Protein AF-A0A1M7A006-F1 (afdb_monomer_lite)

Structure (mmCIF, N/CA/C/O backbone):
data_AF-A0A1M7A006-F1
#
_entry.id   AF-A0A1M7A006-F1
#
loop_
_atom_site.group_PDB
_atom_site.id
_atom_site.type_symbol
_atom_site.label_atom_id
_atom_site.label_alt_id
_atom_site.label_comp_id
_atom_site.label_asym_id
_atom_site.label_entity_id
_atom_site.label_seq_id
_atom_site.pdbx_PDB_ins_code
_atom_site.Cartn_x
_atom_site.Cartn_y
_atom_site.Cartn_z
_atom_site.occupancy
_atom_site.B_iso_or_equiv
_atom_site.auth_seq_id
_atom_site.auth_comp_id
_atom_site.auth_asym_id
_atom_site.auth_atom_id
_atom_site.pdbx_PDB_model_num
ATOM 1 N N . MET A 1 1 ? -16.924 6.722 -9.335 1.00 40.06 1 MET A N 1
ATOM 2 C CA . MET A 1 1 ? -16.110 5.502 -9.542 1.00 40.06 1 MET A CA 1
ATOM 3 C C . MET A 1 1 ? -15.553 5.086 -8.181 1.00 40.06 1 MET A C 1
ATOM 5 O O . MET A 1 1 ? -14.758 5.826 -7.623 1.00 40.06 1 MET A O 1
ATOM 9 N N . ARG A 1 2 ? -16.051 4.008 -7.555 1.00 52.50 2 ARG A N 1
ATOM 10 C CA . ARG A 1 2 ? -15.567 3.577 -6.226 1.00 52.50 2 ARG A CA 1
ATOM 11 C C . ARG A 1 2 ? -14.197 2.916 -6.396 1.00 52.50 2 ARG A C 1
ATOM 13 O O . ARG A 1 2 ? -14.120 1.833 -6.968 1.00 52.50 2 ARG A O 1
ATOM 20 N N . LYS A 1 3 ? -13.124 3.557 -5.926 1.00 59.53 3 LYS A N 1
ATOM 21 C CA . LYS A 1 3 ? -11.809 2.913 -5.835 1.00 59.53 3 LYS A CA 1
ATOM 22 C C . LYS A 1 3 ? -11.886 1.794 -4.807 1.00 59.53 3 LYS A C 1
ATOM 24 O O . LYS A 1 3 ? -12.291 2.012 -3.668 1.00 59.53 3 LYS A O 1
ATOM 29 N N . LYS A 1 4 ? -11.574 0.578 -5.248 1.00 69.88 4 LYS A N 1
ATOM 30 C CA . LYS A 1 4 ? -11.677 -0.626 -4.429 1.00 69.88 4 LYS A CA 1
ATOM 31 C C . LYS A 1 4 ? -10.534 -0.614 -3.416 1.00 69.88 4 LYS A C 1
ATOM 33 O O . LYS A 1 4 ? -9.384 -0.835 -3.785 1.00 69.88 4 LYS A O 1
ATOM 38 N N . LEU A 1 5 ? -10.857 -0.307 -2.163 1.00 79.81 5 LEU A N 1
ATOM 39 C CA . LEU A 1 5 ? -9.943 -0.497 -1.046 1.00 79.81 5 LEU A CA 1
ATOM 40 C C . LEU A 1 5 ? -9.797 -2.002 -0.824 1.00 79.81 5 LEU A C 1
ATOM 42 O O . LEU A 1 5 ? -10.792 -2.699 -0.621 1.00 79.81 5 LEU A O 1
ATOM 46 N N . LEU A 1 6 ? -8.573 -2.504 -0.929 1.00 84.94 6 LEU A N 1
ATOM 47 C CA . LEU A 1 6 ? -8.279 -3.908 -0.677 1.00 84.94 6 LEU A CA 1
ATOM 48 C C . LEU A 1 6 ? -8.004 -4.097 0.813 1.00 84.94 6 LEU A C 1
ATOM 50 O O . LEU A 1 6 ? -7.431 -3.224 1.450 1.00 84.94 6 LEU A O 1
ATOM 54 N N . THR A 1 7 ? -8.385 -5.232 1.378 1.00 84.44 7 THR A N 1
ATOM 55 C CA . THR A 1 7 ? -8.021 -5.617 2.753 1.00 84.44 7 THR A CA 1
ATOM 56 C C . THR A 1 7 ? -6.710 -6.395 2.815 1.00 84.44 7 THR A C 1
ATOM 58 O O . THR A 1 7 ? -6.1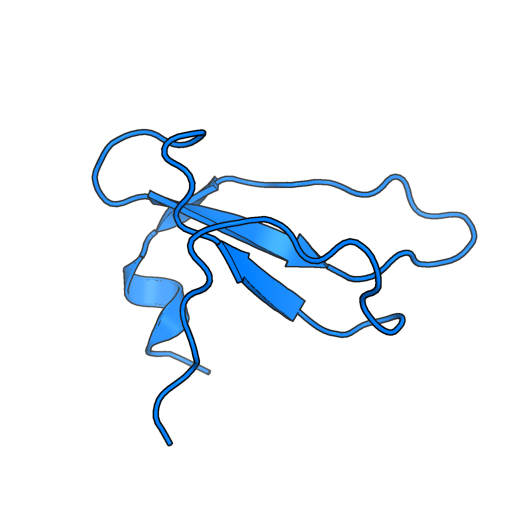81 -6.640 3.892 1.00 84.44 7 THR A O 1
ATOM 61 N N . THR A 1 8 ? -6.166 -6.800 1.666 1.00 84.75 8 THR A N 1
ATOM 62 C CA . THR A 1 8 ? -4.927 -7.580 1.579 1.00 84.75 8 THR A CA 1
ATOM 63 C C . THR A 1 8 ? -4.136 -7.160 0.348 1.00 84.75 8 THR A C 1
ATOM 65 O O . THR A 1 8 ? -4.718 -6.777 -0.672 1.00 84.75 8 THR A O 1
ATOM 68 N N . GLU A 1 9 ? -2.806 -7.212 0.435 1.00 81.50 9 GLU A N 1
ATOM 69 C CA . GLU A 1 9 ? -1.945 -6.893 -0.700 1.00 81.50 9 GLU A CA 1
ATOM 70 C C . GLU A 1 9 ? -2.117 -7.938 -1.819 1.00 81.50 9 GLU A C 1
ATOM 72 O O . GLU A 1 9 ? -1.991 -9.137 -1.560 1.00 81.50 9 GLU A O 1
ATOM 77 N N . PRO A 1 10 ? -2.389 -7.515 -3.068 1.00 81.00 10 PRO A N 1
ATOM 78 C CA . PRO A 1 10 ? -2.482 -8.444 -4.181 1.00 81.00 10 PRO A CA 1
ATOM 79 C C . PRO A 1 10 ? -1.108 -9.040 -4.504 1.00 81.00 10 PRO A C 1
ATOM 81 O O . PRO A 1 10 ? -0.114 -8.320 -4.633 1.00 81.00 10 PRO A O 1
ATOM 84 N N . LEU A 1 11 ? -1.082 -10.364 -4.674 1.00 78.69 11 LEU A N 1
ATOM 85 C CA . LEU A 1 11 ? 0.103 -11.139 -5.063 1.00 78.69 11 LEU A CA 1
ATOM 86 C C . LEU A 1 11 ? 0.655 -10.709 -6.427 1.00 78.69 11 LEU A C 1
ATOM 88 O O . LEU A 1 11 ? 1.866 -10.668 -6.625 1.00 78.69 11 LEU A O 1
ATOM 92 N N . ILE A 1 12 ? -0.244 -10.380 -7.355 1.00 80.88 12 ILE A N 1
ATOM 93 C CA . ILE A 1 12 ? 0.078 -9.937 -8.709 1.00 80.88 12 ILE A CA 1
ATOM 94 C C . ILE A 1 12 ? -0.538 -8.555 -8.890 1.00 80.88 12 ILE A C 1
ATOM 96 O O . ILE A 1 12 ? -1.740 -8.369 -8.700 1.00 80.88 12 ILE A O 1
ATOM 100 N N . LEU A 1 13 ? 0.299 -7.584 -9.239 1.00 82.31 13 LEU A N 1
ATOM 101 C CA . LEU A 1 13 ? -0.118 -6.227 -9.547 1.00 82.31 13 LEU A CA 1
ATOM 102 C C . LEU A 1 13 ? 0.713 -5.729 -10.723 1.00 82.31 13 LEU A C 1
ATOM 104 O O . LEU A 1 13 ? 1.945 -5.755 -10.649 1.00 82.31 13 LEU A O 1
ATOM 108 N N . ASP A 1 14 ? 0.038 -5.288 -11.781 1.00 83.50 14 ASP A N 1
ATOM 109 C CA . ASP A 1 14 ? 0.695 -4.770 -12.978 1.00 83.50 14 ASP A CA 1
ATOM 110 C C . ASP A 1 14 ? 1.650 -3.625 -12.645 1.00 83.50 14 ASP A C 1
ATOM 112 O O . ASP A 1 14 ? 1.399 -2.805 -11.753 1.00 83.50 14 ASP A O 1
ATOM 116 N N . ALA A 1 15 ? 2.755 -3.558 -13.388 1.00 82.69 15 ALA A N 1
ATOM 117 C CA . ALA A 1 15 ? 3.716 -2.475 -13.254 1.00 82.69 15 ALA A CA 1
ATOM 118 C C . ALA A 1 15 ? 3.002 -1.121 -13.388 1.00 82.69 15 ALA A C 1
ATOM 120 O O . ALA A 1 15 ? 2.100 -0.958 -14.207 1.00 82.69 15 ALA A O 1
ATOM 121 N N . TYR A 1 16 ? 3.410 -0.147 -12.572 1.00 82.44 16 TYR A N 1
ATOM 122 C CA . TYR A 1 16 ? 2.832 1.205 -12.513 1.00 82.44 16 TYR A CA 1
ATOM 123 C C . TYR A 1 16 ? 1.401 1.315 -11.968 1.00 82.44 16 TYR A C 1
ATOM 125 O O . TYR A 1 16 ? 0.975 2.426 -11.646 1.00 82.44 16 TYR A O 1
ATOM 133 N N . VAL A 1 17 ? 0.673 0.211 -11.778 1.00 85.25 17 VAL A N 1
ATOM 134 C CA . VAL A 1 17 ? -0.644 0.259 -11.135 1.00 85.25 17 VAL A CA 1
ATOM 135 C C . VAL A 1 17 ? -0.481 0.544 -9.649 1.00 85.25 17 VAL A C 1
ATOM 137 O O . VAL A 1 17 ? 0.367 -0.035 -8.968 1.00 85.25 17 VAL A O 1
ATOM 140 N N . VAL A 1 18 ? -1.315 1.450 -9.143 1.00 86.00 18 VAL A N 1
ATOM 141 C CA . VAL A 1 18 ? -1.388 1.809 -7.729 1.00 86.00 18 VAL A CA 1
ATOM 142 C C . VAL A 1 18 ? -2.701 1.297 -7.159 1.00 86.00 18 VAL A C 1
ATOM 144 O O . VAL A 1 18 ? -3.775 1.630 -7.658 1.00 86.00 18 VAL A O 1
ATOM 147 N N . VAL A 1 19 ? -2.610 0.543 -6.071 1.00 88.44 19 VAL A N 1
ATOM 148 C CA . VAL A 1 19 ? -3.754 0.124 -5.261 1.00 88.44 19 VAL A CA 1
ATOM 149 C C . VAL A 1 19 ? -3.565 0.575 -3.824 1.00 88.44 19 VAL A C 1
ATOM 151 O O . VAL A 1 19 ? -2.451 0.827 -3.360 1.00 88.44 19 VAL A O 1
ATOM 154 N N . PHE A 1 20 ? -4.679 0.681 -3.118 1.00 89.25 20 PHE A N 1
ATOM 155 C CA . PHE A 1 20 ? -4.694 1.038 -1.714 1.00 89.25 20 PHE A CA 1
ATOM 156 C C . PHE A 1 20 ? -5.174 -0.156 -0.899 1.00 89.25 20 PHE A C 1
ATOM 158 O O . PHE A 1 20 ? -6.175 -0.784 -1.254 1.00 89.25 20 PHE A O 1
ATOM 165 N N . VAL A 1 21 ? -4.446 -0.465 0.169 1.00 89.31 21 VAL A N 1
ATOM 166 C CA . VAL A 1 21 ? -4.681 -1.628 1.022 1.00 89.31 21 VAL A CA 1
ATOM 167 C C . VAL A 1 21 ? -4.872 -1.165 2.463 1.00 89.31 21 VAL A C 1
ATOM 169 O O . VAL A 1 21 ? -4.040 -0.438 2.993 1.00 89.31 21 VAL A O 1
ATOM 172 N N . ASN A 1 22 ? -5.961 -1.575 3.100 1.00 89.62 22 ASN A N 1
ATOM 173 C CA . ASN A 1 22 ? -6.187 -1.425 4.530 1.00 89.62 22 ASN A CA 1
ATOM 174 C C . ASN A 1 22 ? -6.123 -2.808 5.190 1.00 89.62 22 ASN A C 1
ATOM 176 O O . ASN A 1 22 ? -7.144 -3.468 5.368 1.00 89.62 22 ASN A O 1
ATOM 180 N N . ASP A 1 23 ? -4.905 -3.254 5.477 1.00 86.88 23 ASP A N 1
ATOM 181 C CA . ASP A 1 23 ? -4.578 -4.544 6.097 1.00 86.88 23 ASP A CA 1
ATOM 182 C C . ASP A 1 23 ? -4.234 -4.416 7.594 1.00 86.88 23 ASP A C 1
ATOM 184 O O . ASP A 1 23 ? -3.839 -5.391 8.224 1.00 86.88 23 ASP A O 1
ATOM 188 N N . GLY A 1 24 ? -4.350 -3.212 8.167 1.00 87.50 24 GLY A N 1
ATOM 189 C CA . GLY A 1 24 ? -3.938 -2.929 9.544 1.00 87.50 24 GLY A CA 1
ATOM 190 C C . GLY A 1 24 ? -2.429 -2.728 9.733 1.00 87.50 24 GLY A C 1
ATOM 191 O O . GLY A 1 24 ? -1.991 -2.496 10.856 1.00 87.50 24 GLY A O 1
ATOM 192 N N . SER A 1 25 ? -1.626 -2.744 8.662 1.00 87.38 25 SER A N 1
ATOM 193 C CA . SER A 1 25 ? -0.181 -2.463 8.743 1.00 87.38 25 SER A CA 1
ATOM 194 C C . SER A 1 25 ? 0.132 -0.991 9.053 1.00 87.38 25 SER A C 1
ATOM 196 O O . SER A 1 25 ? 1.254 -0.651 9.427 1.00 87.38 25 SER A O 1
ATOM 198 N N . CYS A 1 26 ? -0.845 -0.098 8.876 1.00 89.81 26 CYS A N 1
ATOM 199 C CA . CYS A 1 26 ? -0.730 1.333 9.141 1.00 89.81 26 CYS A CA 1
ATOM 200 C C . CYS A 1 26 ? -1.547 1.745 10.373 1.00 89.81 26 CYS A C 1
ATOM 202 O O . CYS A 1 26 ? -2.543 1.115 10.708 1.00 89.81 26 CYS A O 1
ATOM 204 N N . SER A 1 27 ? -1.157 2.855 11.010 1.00 90.25 27 SER A N 1
ATOM 205 C CA . SER A 1 27 ? -1.943 3.496 12.076 1.00 90.25 27 SER A CA 1
ATOM 206 C C . SER A 1 27 ? -3.352 3.883 11.601 1.00 90.25 27 SER A C 1
ATOM 208 O O . SER A 1 27 ? -3.557 4.112 10.407 1.00 90.25 27 SER A O 1
ATOM 210 N N . GLU A 1 28 ? -4.294 4.047 12.535 1.00 87.00 28 GLU A N 1
ATOM 211 C CA . GLU A 1 28 ? -5.663 4.485 12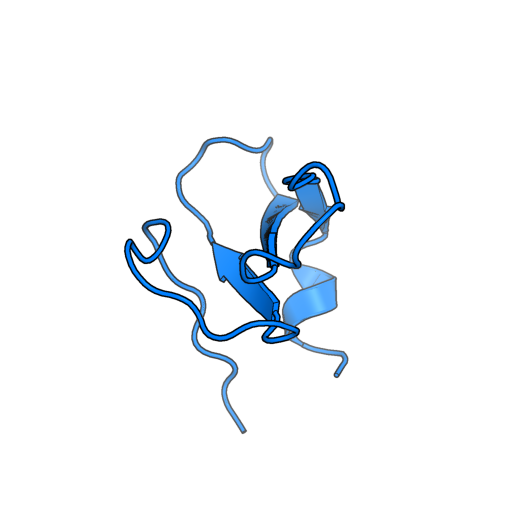.226 1.00 87.00 28 GLU A CA 1
ATOM 212 C C . GLU A 1 28 ? -5.707 5.728 11.320 1.00 87.00 28 GLU A C 1
ATOM 214 O O . GLU A 1 28 ? -4.911 6.663 11.445 1.00 87.00 28 GLU A O 1
ATOM 219 N N . GLY A 1 29 ? -6.633 5.712 10.357 1.00 88.25 29 GLY A N 1
ATOM 220 C CA . GLY A 1 29 ? -6.779 6.763 9.346 1.00 88.25 29 GLY A CA 1
ATOM 221 C C . GLY A 1 29 ? -5.736 6.730 8.221 1.00 88.25 29 GLY A C 1
ATOM 222 O O . GLY A 1 29 ? -5.805 7.552 7.300 1.00 88.25 29 GLY A O 1
ATOM 223 N N . LYS A 1 30 ? -4.789 5.785 8.249 1.00 90.81 30 LYS A N 1
ATOM 224 C CA . LYS A 1 30 ? -3.814 5.551 7.178 1.00 90.81 30 LYS A CA 1
ATOM 225 C C . LYS A 1 30 ? -3.996 4.170 6.565 1.00 90.81 30 LYS A C 1
ATOM 227 O O . LYS A 1 30 ? -4.484 3.242 7.194 1.00 90.81 30 LYS A O 1
ATOM 232 N N . ILE A 1 31 ? -3.566 4.049 5.320 1.00 91.12 31 ILE A N 1
ATOM 233 C CA . ILE A 1 31 ? -3.650 2.828 4.525 1.00 91.12 31 ILE A CA 1
ATOM 234 C C . ILE A 1 31 ? -2.369 2.656 3.714 1.00 91.12 31 ILE A C 1
ATOM 236 O O . ILE A 1 31 ? -1.682 3.630 3.396 1.00 91.12 31 ILE A O 1
ATOM 240 N N . LEU A 1 32 ? -2.054 1.426 3.340 1.00 90.69 32 LEU A N 1
ATOM 241 C CA . LEU A 1 32 ? -0.905 1.106 2.513 1.00 90.69 32 LEU A CA 1
ATOM 242 C C . LEU A 1 32 ? -1.159 1.550 1.069 1.00 90.69 32 LEU A C 1
ATOM 244 O O . LEU A 1 32 ? -2.143 1.151 0.445 1.00 90.69 32 LEU A O 1
ATOM 248 N N . LYS A 1 33 ? -0.247 2.338 0.499 1.00 89.31 33 LYS A N 1
ATOM 249 C CA . LYS A 1 33 ? -0.187 2.558 -0.948 1.00 89.31 33 LYS A CA 1
ATOM 250 C C . LYS A 1 33 ? 0.751 1.524 -1.551 1.00 89.31 33 LYS A C 1
ATOM 252 O O . LYS A 1 33 ? 1.958 1.559 -1.317 1.00 89.31 33 LYS A O 1
ATOM 257 N N . VAL A 1 34 ? 0.195 0.628 -2.350 1.00 87.56 34 VAL A N 1
ATOM 258 C CA . VAL A 1 34 ? 0.937 -0.442 -3.004 1.00 87.56 34 VAL A CA 1
ATOM 259 C C . VAL A 1 34 ? 1.024 -0.139 -4.489 1.00 87.56 34 VAL A C 1
ATOM 261 O O . VAL A 1 34 ? 0.012 -0.060 -5.177 1.00 87.56 34 VAL A O 1
ATOM 264 N N . THR A 1 35 ? 2.246 -0.003 -4.988 1.00 86.06 35 THR A N 1
ATOM 265 C CA . THR A 1 35 ? 2.510 0.080 -6.427 1.00 86.06 35 THR A CA 1
ATOM 266 C C . THR A 1 35 ? 2.986 -1.279 -6.933 1.00 86.06 35 THR A C 1
ATOM 268 O O . THR A 1 35 ? 3.681 -2.006 -6.207 1.00 86.06 35 THR A O 1
ATOM 271 N N . GLY A 1 36 ? 2.606 -1.637 -8.159 1.00 83.81 36 GLY A N 1
ATOM 272 C CA . GLY A 1 36 ? 3.116 -2.825 -8.837 1.00 83.81 36 GLY A CA 1
ATOM 273 C C . GLY A 1 36 ? 4.634 -2.789 -8.973 1.00 83.81 36 GLY A C 1
ATOM 274 O O . GLY A 1 36 ? 5.258 -1.726 -8.907 1.00 83.81 36 GLY A O 1
ATOM 275 N N . ALA A 1 37 ? 5.243 -3.964 -9.111 1.00 82.19 37 ALA A N 1
ATOM 276 C CA . ALA A 1 37 ? 6.692 -4.069 -9.202 1.00 82.19 37 ALA A CA 1
ATOM 277 C C . ALA A 1 37 ? 7.197 -3.372 -10.476 1.00 82.19 37 ALA A C 1
ATOM 279 O O . ALA A 1 37 ? 6.763 -3.681 -11.583 1.00 82.19 37 ALA A O 1
ATOM 280 N N . ILE A 1 38 ? 8.129 -2.435 -10.310 1.00 81.62 38 ILE A N 1
ATOM 281 C CA . ILE A 1 38 ? 8.807 -1.751 -11.412 1.00 81.62 38 ILE A CA 1
ATOM 282 C C . ILE A 1 38 ? 10.250 -2.255 -11.419 1.00 81.62 38 ILE A C 1
ATOM 284 O O . ILE A 1 38 ? 10.924 -2.232 -10.386 1.00 81.62 38 ILE A O 1
ATOM 288 N N . ARG A 1 39 ? 10.726 -2.738 -12.572 1.00 78.94 39 ARG A N 1
ATOM 289 C CA . ARG A 1 39 ? 12.110 -3.212 -12.731 1.00 78.94 39 ARG A CA 1
ATOM 290 C C . ARG A 1 39 ? 13.093 -2.122 -12.291 1.00 78.94 39 ARG A C 1
ATOM 292 O O . ARG A 1 39 ? 13.028 -1.001 -12.782 1.00 78.94 39 ARG A O 1
ATOM 299 N N . GLY A 1 40 ? 13.994 -2.463 -11.370 1.00 77.56 40 GLY A N 1
ATOM 300 C CA . GLY A 1 40 ? 15.018 -1.546 -10.859 1.00 77.56 40 GLY A CA 1
ATOM 301 C C . GLY A 1 40 ? 14.548 -0.565 -9.778 1.00 77.56 40 GLY A C 1
ATOM 302 O O . GLY A 1 40 ? 15.360 0.223 -9.303 1.00 77.56 40 GLY A O 1
ATOM 303 N N . LEU A 1 41 ? 13.280 -0.615 -9.346 1.00 76.25 41 LEU A N 1
ATOM 304 C CA . LEU A 1 41 ? 12.779 0.224 -8.259 1.00 76.25 41 LEU A CA 1
ATOM 305 C C . LEU A 1 41 ? 12.471 -0.620 -7.020 1.00 76.25 41 LEU A C 1
ATOM 307 O O . LEU A 1 41 ? 11.644 -1.531 -7.058 1.00 76.25 41 LEU A O 1
ATOM 311 N N . HIS A 1 42 ? 13.089 -0.281 -5.887 1.00 71.44 42 HIS A N 1
ATOM 312 C CA . HIS A 1 42 ? 12.687 -0.852 -4.603 1.00 71.44 42 HIS A CA 1
ATOM 313 C C . HIS A 1 42 ? 11.230 -0.476 -4.313 1.00 71.44 42 HIS A C 1
ATOM 315 O O . HIS A 1 42 ? 10.881 0.705 -4.219 1.00 71.44 42 HIS A O 1
ATOM 321 N N . ARG A 1 43 ? 10.371 -1.491 -4.171 1.00 68.94 43 ARG A N 1
ATOM 322 C CA . ARG A 1 43 ? 8.941 -1.328 -3.893 1.00 68.94 43 ARG A CA 1
ATOM 323 C C . ARG A 1 43 ? 8.764 -0.715 -2.503 1.00 68.94 43 ARG A C 1
ATOM 325 O O . ARG A 1 43 ? 8.859 -1.406 -1.493 1.00 68.94 43 ARG A O 1
ATOM 332 N N . LYS A 1 44 ? 8.515 0.593 -2.444 1.00 74.75 44 LYS A N 1
ATOM 333 C CA . LYS A 1 44 ? 8.135 1.281 -1.203 1.00 74.75 44 LYS A CA 1
ATOM 334 C C . LYS A 1 44 ? 6.638 1.089 -0.969 1.00 74.75 44 LYS A C 1
ATOM 336 O O . LYS A 1 44 ? 5.851 1.301 -1.889 1.00 74.75 44 LYS A O 1
ATOM 341 N N . LYS A 1 45 ? 6.257 0.735 0.260 1.00 83.06 45 LYS A N 1
ATOM 342 C CA . LYS A 1 45 ? 4.859 0.583 0.695 1.00 83.06 45 LYS A CA 1
ATOM 343 C C . LYS A 1 45 ? 4.503 1.656 1.735 1.00 83.06 45 LYS A C 1
ATOM 345 O O . LYS A 1 45 ? 4.429 1.351 2.923 1.00 83.06 45 LYS A O 1
ATOM 350 N N . PRO A 1 46 ? 4.400 2.941 1.349 1.00 89.62 46 PRO A N 1
ATOM 351 C CA . PRO A 1 46 ? 4.151 3.999 2.317 1.00 89.62 46 PRO A CA 1
ATOM 352 C C . PRO A 1 46 ? 2.712 3.953 2.838 1.00 89.62 46 PRO A C 1
ATOM 354 O O . PRO A 1 46 ? 1.768 3.745 2.072 1.00 89.62 46 PRO A O 1
ATOM 357 N N . CYS A 1 47 ? 2.550 4.234 4.129 1.00 91.81 47 CYS A N 1
ATOM 358 C CA . CYS A 1 47 ? 1.255 4.537 4.721 1.00 91.81 47 CYS A CA 1
ATOM 359 C C . CYS A 1 47 ? 0.825 5.951 4.321 1.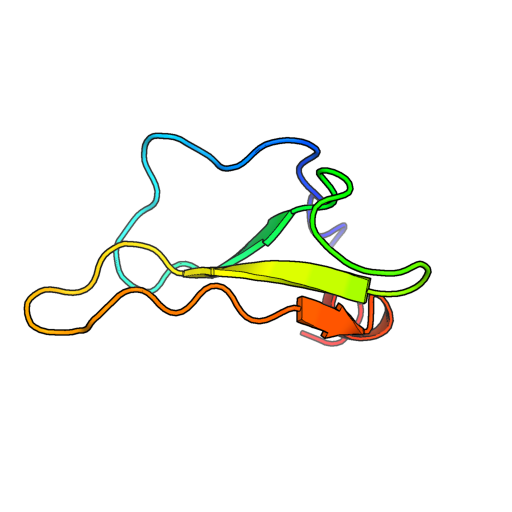00 91.81 47 CYS A C 1
ATOM 361 O O . CYS A 1 47 ? 1.501 6.928 4.650 1.00 91.81 47 CYS A O 1
ATOM 363 N N . VAL A 1 48 ? -0.301 6.068 3.624 1.00 91.31 48 VAL A N 1
ATOM 364 C CA . VAL A 1 48 ? -0.888 7.341 3.191 1.00 91.31 48 VAL A CA 1
ATOM 365 C C . VAL A 1 48 ? -2.230 7.576 3.886 1.00 91.31 48 VAL A C 1
ATOM 367 O O . VAL A 1 48 ? -2.877 6.607 4.278 1.00 91.31 48 VAL A O 1
ATOM 370 N N . PRO A 1 49 ? -2.678 8.833 4.050 1.00 91.19 49 PRO A N 1
ATOM 371 C CA . PRO A 1 49 ? -3.994 9.1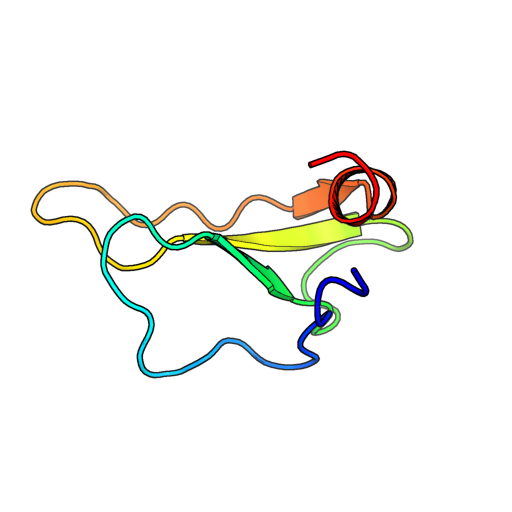21 4.616 1.00 91.19 49 PRO A CA 1
ATOM 372 C C . PRO A 1 49 ? -5.101 8.472 3.785 1.00 91.19 49 PRO A C 1
ATOM 374 O O . PRO A 1 4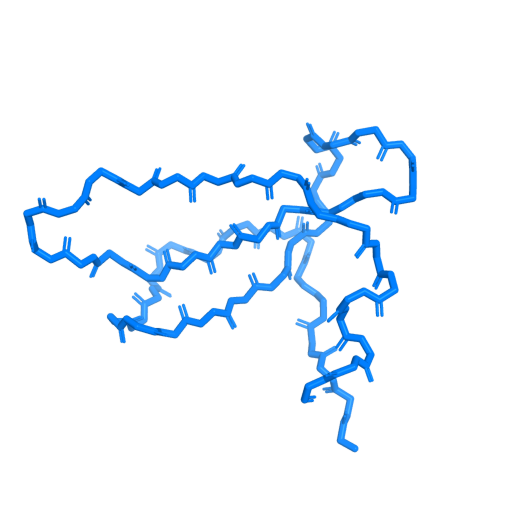9 ? -5.072 8.558 2.554 1.00 91.19 49 PRO A O 1
ATOM 377 N N . ALA A 1 50 ? -6.104 7.883 4.438 1.00 85.12 50 ALA A N 1
ATOM 378 C CA . ALA A 1 50 ? -7.228 7.242 3.754 1.00 85.12 50 ALA A CA 1
ATOM 379 C C . ALA A 1 50 ? -7.986 8.202 2.816 1.00 85.12 50 ALA A C 1
ATOM 381 O O . ALA A 1 50 ? -8.484 7.786 1.770 1.00 85.12 50 ALA A O 1
ATOM 382 N N . SER A 1 51 ? -7.968 9.505 3.113 1.00 82.50 51 SER A 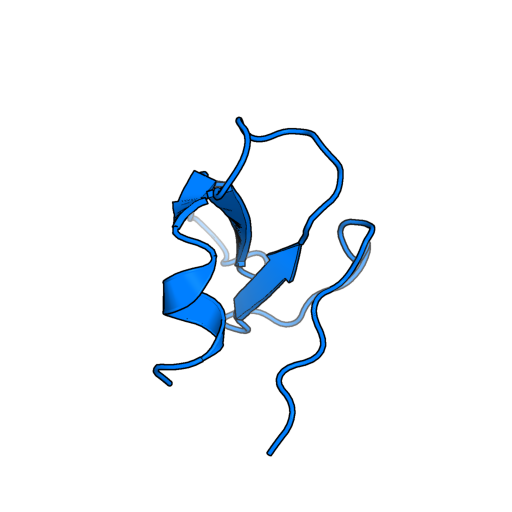N 1
ATOM 383 C CA . SER A 1 51 ? -8.520 10.567 2.262 1.00 82.50 51 SER A CA 1
ATOM 384 C C . SER A 1 51 ? -7.926 10.594 0.846 1.00 82.50 51 SER A C 1
ATOM 386 O O . SER A 1 51 ? -8.573 11.072 -0.084 1.00 82.50 51 SER A O 1
ATOM 388 N N . LYS A 1 52 ? -6.716 10.049 0.642 1.00 74.75 52 LYS A N 1
ATOM 389 C CA . LYS A 1 52 ? -6.066 9.976 -0.677 1.00 74.75 52 LYS A CA 1
ATOM 390 C C . LYS A 1 52 ? -6.661 8.917 -1.609 1.00 74.75 52 LYS A C 1
ATOM 392 O O . LYS A 1 52 ? -6.406 8.979 -2.808 1.00 74.75 52 LYS A O 1
ATOM 397 N N . VAL A 1 53 ? -7.473 7.980 -1.111 1.00 70.38 53 VAL A N 1
ATOM 398 C CA . VAL A 1 53 ? -8.195 7.014 -1.969 1.00 70.38 53 VAL A CA 1
ATOM 399 C C . VAL A 1 53 ? -9.297 7.697 -2.766 1.00 70.38 53 VAL A C 1
ATOM 401 O O . VAL A 1 53 ? -9.596 7.280 -3.880 1.00 70.38 53 VAL A O 1
ATOM 404 N N . SER A 1 54 ? -9.895 8.743 -2.203 1.00 59.28 54 SER A N 1
ATOM 405 C CA . SER A 1 54 ? -11.039 9.466 -2.766 1.00 59.28 54 SER A CA 1
ATOM 406 C C . SER A 1 54 ? -10.670 10.563 -3.774 1.00 59.28 54 SER A C 1
ATOM 408 O O . SER A 1 54 ? -11.562 11.071 -4.442 1.00 59.28 54 SER A O 1
ATOM 410 N N . GLU A 1 55 ? -9.389 10.926 -3.903 1.00 53.03 55 GLU A N 1
ATOM 411 C CA . GLU A 1 55 ? -8.931 12.156 -4.584 1.00 53.03 55 GLU A CA 1
ATOM 412 C C . GLU A 1 55 ? -8.169 11.900 -5.904 1.00 53.03 55 GLU A C 1
ATOM 414 O O . GLU A 1 55 ? -7.304 12.674 -6.304 1.00 53.03 55 GLU A O 1
ATOM 419 N N . SER A 1 56 ? -8.399 10.789 -6.604 1.00 47.41 56 SER A N 1
ATOM 420 C CA . SER A 1 56 ? -7.746 10.543 -7.907 1.00 47.41 56 SER A CA 1
ATOM 421 C C . SER A 1 56 ? -8.631 9.759 -8.854 1.00 47.41 56 SER A C 1
ATOM 423 O O . SER A 1 56 ? -9.579 9.120 -8.344 1.00 47.41 56 SER A O 1
#

Secondary structure (DSSP, 8-state):
-----BSS--S---TT-EEEE-SS-S-TTEEEEEEPP-TTS-----EEEGGGGS--

Radius of gyration: 11.06 Å; chains: 1; bounding box: 31×23×26 Å

Organism: NCBI:txid722472

Sequence (56 aa):
MRKKLLTTEPLILDAYVVVFVNDGSCSEGKILKVTGAIRGLHRKKPCVPASKVSES

Foldseek 3Di:
DQQDAALDDDPADDAQDWHWHNVVPDDPQWTWIFGGDDPPDDTDTDTDGPVVSVPD

pLDDT: mean 80.44, std 11.58, range [40.06, 91.81]